Protein 4GMQ (pdb70)

Structure (mmCIF, N/CA/C/O backbone):
data_4GMQ
#
_entry.id   4GMQ
#
_cell.length_a   29.880
_cell.length_b   44.060
_cell.length_c   66.620
_cell.angle_alpha   90.00
_cell.angle_beta   90.00
_cell.angle_gamma   90.00
#
_symmetry.space_group_name_H-M   'P 2 21 21'
#
loop_
_entity.id
_entity.type
_entity.pdbx_description
1 polymer 'Putative ribosome associated protein'
2 water water
#
loop_
_atom_site.group_PDB
_atom_site.id
_atom_site.type_symbol
_atom_site.label_atom_id
_atom_site.label_alt_id
_atom_site.label_comp_id
_atom_site.label_asym_id
_atom_site.label_entity_id
_atom_site.label_seq_id
_atom_site.pdbx_PDB_ins_code
_atom_site.Cartn_x
_atom_site.Cartn_y
_atom_site.Cartn_z
_atom_site.occupancy
_atom_site.B_iso_or_equiv
_atom_site.auth_seq_id
_atom_site.auth_comp_id
_atom_site.auth_asym_id
_atom_site.auth_atom_id
_atom_site.pdbx_PDB_model_num
ATOM 1 N N . ASN A 1 12 ? -4.379 -8.935 25.028 1.00 30.17 355 ASN A N 1
ATOM 2 C CA . ASN A 1 12 ? -4.438 -8.810 23.579 1.00 20.44 355 ASN A CA 1
ATOM 3 C C . ASN A 1 12 ? -3.425 -7.804 23.029 1.00 12.99 355 ASN A C 1
ATOM 4 O O . ASN A 1 12 ? -2.528 -7.345 23.751 1.00 11.30 355 ASN A O 1
ATOM 9 N N . ALA A 1 13 ? -3.556 -7.470 21.749 1.00 10.67 356 ALA A N 1
ATOM 10 C CA . ALA A 1 13 ? -2.596 -6.569 21.115 1.00 9.98 356 ALA A CA 1
ATOM 11 C C . ALA A 1 13 ? -2.553 -5.201 21.791 1.00 8.67 356 ALA A C 1
ATOM 12 O O . ALA A 1 13 ? -1.481 -4.671 22.059 1.00 9.04 356 ALA A O 1
ATOM 14 N N . VAL A 1 14 ? -3.711 -4.619 22.078 1.00 8.34 357 VAL A N 1
ATOM 15 C CA . VAL A 1 14 ? -3.695 -3.280 22.659 1.00 9.08 357 VAL A CA 1
ATOM 16 C C . VAL A 1 14 ? -3.103 -3.290 24.075 1.00 8.01 357 VAL A C 1
ATOM 17 O O . VAL A 1 14 ? -2.420 -2.348 24.479 1.00 8.23 357 VAL A O 1
ATOM 21 N N . LYS A 1 15 ? -3.321 -4.377 24.810 1.00 8.64 358 LYS A N 1
ATOM 22 C CA . LYS A 1 15 ? -2.699 -4.547 26.122 1.00 9.58 358 LYS A CA 1
ATOM 23 C C . LYS A 1 15 ? -1.182 -4.567 25.990 1.00 8.61 358 LYS A C 1
ATOM 24 O O . LYS A 1 15 ? -0.466 -3.874 26.722 1.00 8.88 358 LYS A O 1
ATOM 30 N N . LYS A 1 16 ? -0.686 -5.362 25.048 1.00 8.24 359 LYS A N 1
ATOM 31 C CA . LYS A 1 16 ? 0.755 -5.440 24.827 1.00 7.86 359 LYS A CA 1
ATOM 32 C C . LYS A 1 16 ? 1.312 -4.101 24.346 1.00 7.81 359 LYS A C 1
ATOM 33 O O . LYS A 1 16 ? 2.407 -3.683 24.734 1.00 8.21 359 LYS A O 1
ATOM 39 N N . ASN A 1 17 ? 0.564 -3.424 23.485 1.00 6.68 360 ASN A N 1
ATOM 40 C CA . ASN A 1 17 ? 1.054 -2.183 22.914 1.00 8.01 360 ASN A CA 1
ATOM 41 C C . ASN A 1 17 ? 1.083 -1.054 23.936 1.00 7.11 360 ASN A C 1
ATOM 42 O O . ASN A 1 17 ? 2.018 -0.241 23.946 1.00 7.74 360 ASN A O 1
ATOM 47 N N . LYS A 1 18 ? 0.085 -1.012 24.818 1.00 6.36 361 LYS A N 1
ATOM 48 C CA . LYS A 1 18 ? 0.118 -0.043 25.912 1.00 7.37 361 LYS A CA 1
ATOM 49 C C . LYS A 1 18 ? 1.311 -0.279 26.841 1.00 7.23 361 LYS A C 1
ATOM 50 O O . LYS A 1 18 ? 1.898 0.667 27.353 1.00 8.45 361 LYS A O 1
ATOM 56 N N . ARG A 1 19 ? 1.683 -1.540 27.044 1.00 7.78 362 ARG A N 1
ATOM 57 C CA . ARG A 1 19 ? 2.869 -1.843 27.833 1.00 8.18 362 ARG A CA 1
ATOM 58 C C . ARG A 1 19 ? 4.120 -1.266 27.177 1.00 7.74 362 ARG A C 1
ATOM 59 O O . ARG A 1 19 ? 5.005 -0.756 27.863 1.00 9.32 362 ARG A O 1
ATOM 67 N N . VAL A 1 20 ? 4.197 -1.350 25.851 1.00 7.45 363 VAL A N 1
ATOM 68 C CA . VAL A 1 20 ? 5.317 -0.752 25.124 1.00 8.90 363 VAL A CA 1
ATOM 69 C C . VAL A 1 20 ? 5.363 0.762 25.370 1.00 7.45 363 VAL A C 1
ATOM 70 O O . VAL A 1 20 ? 6.421 1.327 25.656 1.00 8.67 363 VAL A O 1
ATOM 74 N N . LEU A 1 21 ? 4.212 1.420 25.274 1.00 7.31 364 LEU A N 1
ATOM 75 C CA . LEU A 1 21 ? 4.150 2.861 25.511 1.00 8.14 364 LEU A CA 1
ATOM 76 C C . LEU A 1 21 ? 4.631 3.225 26.909 1.00 7.18 364 LEU A C 1
ATOM 77 O O . LEU A 1 21 ? 5.500 4.082 27.078 1.00 8.40 364 LEU A O 1
ATOM 82 N N . ARG A 1 22 ? 4.064 2.576 27.917 1.00 7.97 365 ARG A N 1
ATOM 83 C CA . ARG A 1 22 ? 4.405 2.913 29.289 1.00 9.05 365 ARG A CA 1
ATOM 84 C C . ARG A 1 22 ? 5.850 2.533 29.613 1.00 10.03 365 ARG A C 1
ATOM 85 O O . ARG A 1 22 ? 6.555 3.262 30.318 1.00 11.61 365 ARG A O 1
ATOM 93 N N . GLY A 1 23 ? 6.299 1.402 29.081 1.00 9.53 366 GLY A N 1
ATOM 94 C CA . GLY A 1 23 ? 7.665 0.958 29.292 1.00 11.48 366 GLY A CA 1
ATOM 95 C C . GLY A 1 23 ? 8.701 1.889 28.680 1.00 8.65 366 GLY A C 1
ATOM 96 O O . GLY A 1 23 ? 9.818 1.999 29.191 1.00 11.19 366 GLY A O 1
ATOM 97 N N . SER A 1 24 ? 8.347 2.568 27.590 1.00 8.67 367 SER A N 1
ATOM 98 C CA . SER A 1 24 ? 9.324 3.394 26.879 1.00 8.34 367 SER A CA 1
ATOM 99 C C . SER A 1 24 ? 9.854 4.524 27.753 1.00 8.64 367 SER A C 1
ATOM 100 O O . SER A 1 24 ? 11.027 4.873 27.682 1.00 9.54 367 SER A O 1
ATOM 103 N N . VAL A 1 25 ? 8.996 5.104 28.583 1.00 9.08 368 VAL A N 1
ATOM 104 C CA . VAL A 1 25 ? 9.445 6.230 29.391 1.00 9.77 368 VAL A CA 1
ATOM 105 C C . VAL A 1 25 ? 10.305 5.767 30.562 1.00 10.24 368 VAL A C 1
ATOM 106 O O . VAL A 1 25 ? 11.194 6.489 31.004 1.00 10.80 368 VAL A O 1
ATOM 110 N N . LYS A 1 26 ? 10.077 4.546 31.037 1.00 11.04 369 LYS A N 1
ATOM 111 C CA . LYS A 1 26 ? 10.981 3.978 32.034 1.00 12.97 369 LYS A CA 1
ATOM 112 C C . LYS A 1 26 ? 12.339 3.644 31.417 1.00 12.20 369 LYS A C 1
ATOM 113 O O . LYS A 1 26 ? 13.374 3.863 32.036 1.00 12.75 369 LYS A O 1
ATOM 119 N N . GLU A 1 27 ? 12.333 3.126 30.192 1.00 11.94 370 GLU A N 1
ATOM 120 C CA . GLU A 1 27 ? 13.567 2.900 29.447 1.00 11.91 370 GLU A CA 1
ATOM 121 C C . GLU A 1 27 ? 14.364 4.201 29.310 1.00 11.63 370 GLU A C 1
ATOM 122 O O . GLU A 1 27 ? 15.595 4.200 29.401 1.00 15.07 370 GLU A O 1
ATOM 128 N N . ALA A 1 28 ? 13.649 5.306 29.112 1.00 10.03 371 ALA A N 1
ATOM 129 C CA . ALA A 1 28 ? 14.252 6.630 28.983 1.00 10.53 371 ALA A CA 1
ATOM 130 C C . ALA A 1 28 ? 14.609 7.269 30.329 1.00 10.11 371 ALA A C 1
ATOM 131 O O . ALA A 1 28 ? 14.985 8.435 30.385 1.00 11.52 371 ALA A O 1
ATOM 133 N N . ASN A 1 29 ? 14.473 6.514 31.412 1.00 11.66 372 ASN A N 1
ATOM 134 C CA . ASN A 1 29 ? 14.679 7.056 32.755 1.00 12.03 372 ASN A CA 1
ATOM 135 C C . ASN A 1 29 ? 13.863 8.323 33.017 1.00 11.41 372 ASN A C 1
ATOM 136 O O . ASN A 1 29 ? 14.326 9.239 33.697 1.00 12.68 372 ASN A O 1
ATOM 141 N N . TYR A 1 30 ? 12.649 8.363 32.473 1.00 10.24 373 TYR A N 1
ATOM 142 C CA . TYR A 1 30 ? 11.726 9.476 32.683 1.00 10.26 373 TYR A CA 1
ATOM 143 C C . TYR A 1 30 ? 12.320 10.811 32.241 1.00 10.51 373 TYR A C 1
ATOM 144 O O . TYR A 1 30 ? 11.905 11.872 32.712 1.00 11.33 373 TYR A O 1
ATOM 153 N N . PHE A 1 31 ? 13.285 10.735 31.326 1.00 9.88 374 PHE A N 1
ATOM 154 C CA . PHE A 1 31 ? 13.881 11.900 30.662 1.00 10.54 374 PHE A CA 1
ATOM 155 C C . PHE A 1 31 ? 14.697 12.802 31.583 1.00 11.68 374 PHE A C 1
ATOM 156 O O . PHE A 1 31 ? 14.907 13.976 31.288 1.00 14.05 374 PHE A O 1
ATOM 164 N N . VAL A 1 32 ? 15.177 12.235 32.686 1.00 12.05 375 VAL A N 1
ATOM 165 C CA . VAL A 1 32 ? 16.054 12.962 33.599 1.00 13.72 375 VAL A CA 1
ATOM 166 C C . VAL A 1 32 ? 17.354 12.200 33.813 1.00 18.87 375 VAL A C 1
ATOM 167 O O . VAL A 1 32 ? 17.475 11.039 33.412 1.00 16.52 375 VAL A O 1
ATOM 171 N N . GLU A 1 33 ? 18.324 12.868 34.433 1.00 18.37 376 GLU A N 1
ATOM 172 C CA . GLU A 1 33 ? 19.584 12.244 34.822 1.00 20.82 376 GLU A CA 1
ATOM 173 C C . GLU A 1 33 ? 19.463 11.694 36.238 1.00 24.14 376 GLU A C 1
ATOM 174 O O . GLU A 1 33 ? 18.704 12.222 37.053 1.00 31.13 376 GLU A O 1
ATOM 180 N N . GLY A 1 34 ? 20.211 10.637 36.531 1.00 25.89 377 GLY A N 1
ATOM 181 C CA . GLY A 1 34 ? 20.223 10.067 37.865 1.00 26.98 377 GLY A CA 1
ATOM 182 C C . GLY A 1 34 ? 18.896 9.460 38.277 1.00 23.86 377 GLY A C 1
ATOM 183 O O . GLY A 1 34 ? 18.115 9.023 37.437 1.00 30.47 377 GLY A O 1
ATOM 184 N N . GLU A 1 35 ? 18.637 9.439 39.580 1.00 27.61 378 GLU A N 1
ATOM 185 C CA . GLU A 1 35 ? 17.427 8.819 40.113 1.00 23.91 378 GLU A CA 1
ATOM 186 C C . GLU A 1 35 ? 16.200 9.711 39.953 1.00 23.36 378 GLU A C 1
ATOM 187 O O . GLU A 1 35 ? 16.132 10.802 40.518 1.00 27.84 378 GLU A O 1
ATOM 193 N N . ALA A 1 36 ? 15.225 9.238 39.185 1.00 22.12 379 ALA A N 1
ATOM 194 C CA . ALA A 1 36 ? 13.995 9.991 38.986 1.00 19.10 379 ALA A CA 1
ATOM 195 C C . ALA A 1 36 ? 13.173 10.053 40.271 1.00 22.94 379 ALA A C 1
ATOM 196 O O . ALA A 1 36 ? 12.948 9.036 40.929 1.00 27.52 379 ALA A O 1
ATOM 198 N N . SER A 1 37 ? 12.722 11.253 40.620 1.00 20.11 380 SER A N 1
ATOM 199 C CA . SER A 1 37 ? 11.889 11.452 41.801 1.00 21.99 380 SER A CA 1
ATOM 200 C C . SER A 1 37 ? 10.465 10.963 41.570 1.00 15.59 380 SER A C 1
ATOM 201 O O . SER A 1 37 ? 10.036 10.780 40.429 1.00 15.91 380 SER A O 1
ATOM 204 N N . ALA A 1 38 ? 9.729 10.769 42.659 1.00 19.31 381 ALA A N 1
ATOM 205 C CA . ALA A 1 38 ? 8.320 10.402 42.578 1.00 18.22 381 ALA A CA 1
ATOM 206 C C .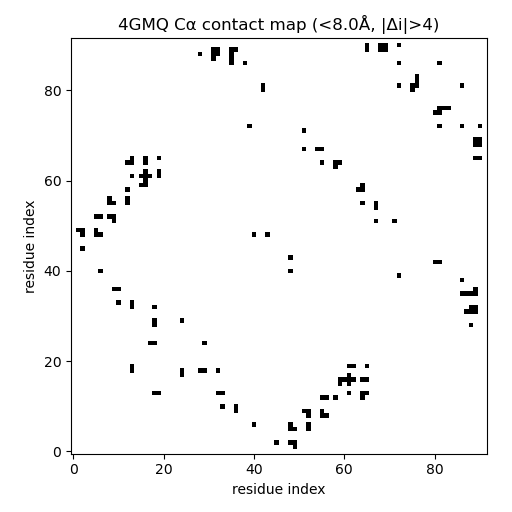 ALA A 1 38 ? 7.542 11.427 41.759 1.00 14.80 381 ALA A C 1
ATOM 207 O O . ALA A 1 38 ? 6.670 11.074 40.964 1.00 14.34 381 ALA A O 1
ATOM 209 N N . ALA A 1 39 ? 7.859 12.703 41.953 1.00 16.39 382 ALA A N 1
ATOM 210 C CA . ALA A 1 39 ? 7.177 13.771 41.229 1.00 15.62 382 ALA A CA 1
ATOM 211 C C 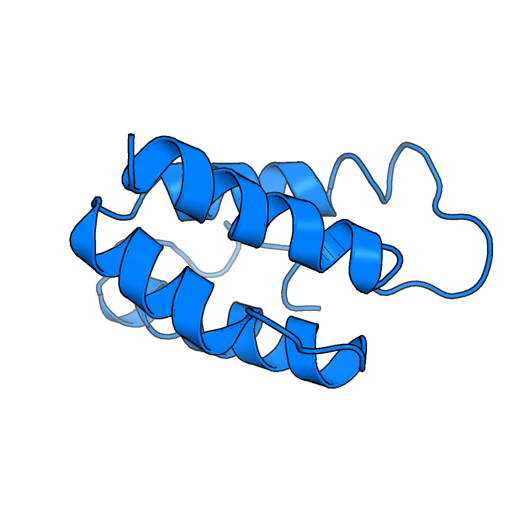. ALA A 1 39 ? 7.441 13.674 39.730 1.00 14.33 382 ALA A C 1
ATOM 212 O O . ALA A 1 39 ? 6.536 13.855 38.922 1.00 13.85 382 ALA A O 1
ATOM 214 N N . THR A 1 40 ? 8.685 13.389 39.362 1.00 14.29 383 THR A N 1
ATOM 215 C CA . THR A 1 40 ? 9.040 13.247 37.953 1.00 13.18 383 THR A CA 1
ATOM 216 C C . THR A 1 40 ? 8.320 12.059 37.328 1.00 12.30 383 THR A C 1
ATOM 217 O O . THR A 1 40 ? 7.762 12.159 36.236 1.00 11.66 383 THR A O 1
ATOM 221 N N . ILE A 1 41 ? 8.358 10.925 38.017 1.00 12.02 384 ILE A N 1
ATOM 222 C CA . ILE A 1 41 ? 7.681 9.731 37.537 1.00 12.28 384 ILE A CA 1
ATOM 223 C C . ILE A 1 41 ? 6.189 9.992 37.343 1.00 10.90 384 ILE A C 1
ATOM 224 O O . ILE A 1 41 ? 5.618 9.648 36.300 1.00 12.45 384 ILE A O 1
ATOM 229 N N . ASP A 1 42 ? 5.559 10.604 38.343 1.00 12.74 385 ASP A N 1
ATOM 230 C CA A ASP A 1 42 ? 4.132 10.905 38.280 0.50 11.66 385 ASP A CA 1
ATOM 231 C CA B ASP A 1 42 ? 4.130 10.901 38.280 0.50 14.06 385 ASP A CA 1
ATOM 232 C C . ASP A 1 42 ? 3.817 11.788 37.079 1.00 11.40 385 ASP A C 1
ATOM 233 O O . ASP A 1 42 ? 2.882 11.520 36.325 1.00 11.51 385 ASP A O 1
ATOM 242 N N . ALA A 1 43 ? 4.603 12.847 36.907 1.00 11.50 386 ALA A N 1
ATOM 243 C CA . ALA A 1 43 ? 4.366 13.798 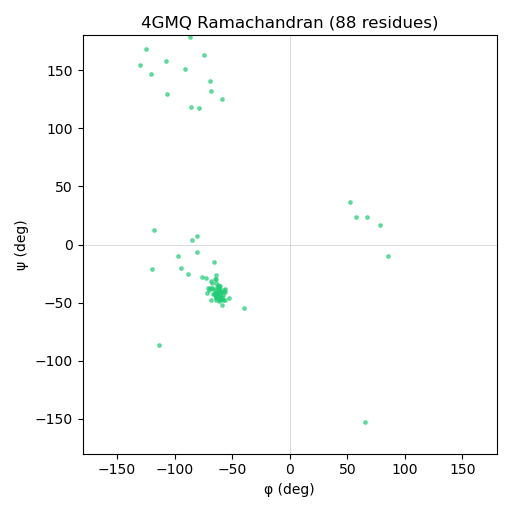35.828 1.00 11.80 386 ALA A CA 1
ATOM 244 C C . ALA A 1 43 ? 4.459 13.139 34.456 1.00 11.23 386 ALA A C 1
ATOM 245 O O . ALA A 1 43 ? 3.597 13.331 33.598 1.00 12.50 386 ALA A O 1
ATOM 247 N N . VAL A 1 44 ? 5.513 12.362 34.247 1.00 9.88 387 VAL A N 1
ATOM 248 C CA . VAL A 1 44 ? 5.728 11.735 32.953 1.00 9.71 387 VAL A CA 1
ATOM 249 C C . VAL A 1 44 ? 4.669 10.667 32.672 1.00 9.01 387 VAL A C 1
ATOM 250 O O . VAL A 1 44 ? 4.083 10.647 31.594 1.00 9.64 387 VAL A O 1
ATOM 254 N N . LEU A 1 45 ? 4.414 9.789 33.641 1.00 9.10 388 LEU A N 1
ATOM 255 C CA . LEU A 1 45 ? 3.416 8.744 33.439 1.00 8.84 388 LEU A CA 1
ATOM 256 C C . LEU A 1 45 ? 1.985 9.294 33.357 1.00 9.65 388 LEU A C 1
ATOM 257 O O . LEU A 1 45 ? 1.155 8.743 32.646 1.00 8.63 388 LEU A O 1
ATOM 262 N N . ASN A 1 46 ? 1.692 10.386 34.062 1.00 8.77 389 ASN A N 1
ATOM 263 C CA . ASN A 1 46 ? 0.383 11.026 33.897 1.00 9.15 389 ASN A CA 1
ATOM 264 C C . ASN A 1 46 ? 0.200 11.506 32.462 1.00 9.56 389 ASN A C 1
ATOM 265 O O . ASN A 1 46 ? -0.882 11.380 31.891 1.00 9.86 389 ASN A O 1
ATOM 270 N N . ASP A 1 47 ? 1.259 12.070 31.882 1.00 9.02 390 ASP A N 1
ATOM 271 C CA . ASP A 1 47 ? 1.222 12.530 30.496 1.00 10.32 390 ASP A CA 1
ATOM 272 C C . ASP A 1 47 ? 1.019 11.354 29.544 1.00 8.73 390 ASP A C 1
ATOM 273 O O . ASP A 1 47 ? 0.204 11.420 28.624 1.00 9.40 390 ASP A O 1
ATOM 278 N N . VAL A 1 48 ? 1.758 10.273 29.768 1.00 9.15 391 VAL A N 1
ATOM 279 C CA . VAL A 1 48 ? 1.602 9.076 28.948 1.00 8.70 391 VAL A CA 1
ATOM 280 C C . VAL A 1 48 ? 0.174 8.537 29.026 1.00 8.49 391 VAL A C 1
ATOM 281 O O . VAL A 1 48 ? -0.433 8.228 28.002 1.00 8.64 391 VAL A O 1
ATOM 285 N N . ASP A 1 49 ? -0.356 8.431 30.240 1.00 8.25 392 ASP A N 1
ATOM 286 C CA . ASP A 1 49 ? -1.724 7.967 30.444 1.00 8.35 392 ASP A CA 1
ATOM 287 C C . ASP A 1 49 ? -2.725 8.859 29.708 1.00 8.86 392 ASP A C 1
ATOM 288 O O . ASP A 1 49 ? -3.668 8.373 29.085 1.00 8.25 392 ASP A O 1
ATOM 293 N N . LEU A 1 50 ? -2.526 10.168 29.784 1.00 8.10 393 LEU A N 1
ATOM 294 C CA . LEU A 1 50 ? -3.452 11.088 29.141 1.00 7.88 393 LEU A CA 1
ATOM 295 C C . LEU A 1 50 ? -3.428 10.896 27.622 1.00 7.93 393 LEU A C 1
ATOM 296 O O . LEU A 1 50 ? -4.475 10.818 26.977 1.00 8.96 393 LEU A O 1
ATOM 301 N N . VAL A 1 51 ? -2.234 10.801 27.047 1.00 7.66 394 VAL A N 1
ATOM 302 C CA . VAL A 1 51 ? -2.139 10.546 25.614 1.00 7.76 394 VAL A CA 1
ATOM 303 C C . VAL A 1 51 ? -2.900 9.265 25.260 1.00 7.85 394 VAL A C 1
ATOM 304 O O . VAL A 1 51 ? -3.698 9.235 24.319 1.00 8.44 394 VAL A O 1
ATOM 308 N N . ILE A 1 52 ? -2.666 8.209 26.029 1.00 7.21 395 ILE A N 1
ATOM 309 C CA . ILE A 1 52 ? -3.316 6.929 25.767 1.00 7.72 395 ILE A CA 1
ATOM 310 C C . ILE A 1 52 ? -4.843 7.047 25.759 1.00 8.00 395 ILE A C 1
ATOM 311 O O . ILE A 1 52 ? -5.507 6.434 24.928 1.00 8.99 395 ILE A O 1
ATOM 316 N N . THR A 1 53 ? -5.406 7.853 26.656 1.00 8.45 396 THR A N 1
ATOM 317 C CA . THR A 1 53 ? -6.864 8.025 26.679 1.00 8.60 396 THR A CA 1
ATOM 318 C C . THR A 1 53 ? -7.411 8.706 25.428 1.00 8.42 396 THR A C 1
ATOM 319 O O . THR A 1 53 ? -8.614 8.663 25.184 1.00 9.22 396 THR A O 1
ATOM 323 N N . LYS A 1 54 ? -6.540 9.329 24.637 1.00 7.98 397 LYS A N 1
ATOM 324 C CA . LYS A 1 54 ? -6.989 10.074 23.460 1.00 8.05 397 LYS A CA 1
ATOM 325 C C . LYS A 1 54 ? -6.900 9.271 22.169 1.00 8.36 397 LYS A C 1
ATOM 326 O O . LYS A 1 54 ? -7.383 9.718 21.127 1.00 11.06 397 LYS A O 1
ATOM 332 N N . ILE A 1 55 ? -6.256 8.106 22.223 1.00 7.97 398 ILE A N 1
ATOM 333 C CA . ILE A 1 55 ? -5.961 7.365 21.002 1.00 7.65 398 ILE A CA 1
ATOM 334 C C . ILE A 1 55 ? -6.574 5.968 20.979 1.00 7.71 398 ILE A C 1
ATOM 335 O O . ILE A 1 55 ? -6.694 5.321 22.021 1.00 8.28 398 ILE A O 1
ATOM 340 N N . ASP A 1 56 ? -6.966 5.518 19.788 1.00 8.31 399 ASP A N 1
ATOM 341 C CA . ASP A 1 56 ? -7.611 4.213 19.630 1.00 9.94 399 ASP A CA 1
ATOM 342 C C . ASP A 1 56 ? -6.572 3.100 19.463 1.00 7.64 399 ASP A C 1
ATOM 343 O O . ASP A 1 56 ? -5.369 3.360 19.441 1.00 7.86 399 ASP A O 1
ATOM 348 N N . ALA A 1 57 ? -7.035 1.862 19.340 1.00 7.97 400 ALA A N 1
ATOM 349 C CA . ALA A 1 57 ? -6.121 0.729 19.299 1.00 8.39 400 ALA A CA 1
ATOM 350 C C . ALA A 1 57 ? -5.150 0.802 18.116 1.00 8.06 400 ALA A C 1
ATOM 351 O O . ALA A 1 57 ? -3.982 0.437 18.249 1.00 7.49 400 ALA A O 1
ATOM 353 N N . ASP A 1 58 ? -5.624 1.268 16.961 1.00 8.47 401 ASP A N 1
ATOM 354 C CA . ASP A 1 58 ? -4.760 1.405 15.784 1.00 10.40 401 ASP A CA 1
ATOM 355 C C . ASP A 1 58 ? -3.664 2.437 16.032 1.00 8.56 401 ASP A C 1
ATOM 356 O O . ASP A 1 58 ? -2.492 2.229 15.692 1.00 8.96 401 ASP A O 1
ATOM 361 N N . GLU A 1 59 ? -4.048 3.560 16.624 1.00 8.41 402 GLU A N 1
ATOM 362 C CA . GLU A 1 59 ? -3.095 4.618 16.920 1.00 7.95 402 GLU A CA 1
ATOM 363 C C . GLU A 1 59 ? -2.086 4.164 17.978 1.00 6.72 402 GLU A C 1
ATOM 364 O O . GLU A 1 59 ? -0.897 4.496 17.904 1.00 7.78 402 GLU A O 1
ATOM 370 N N . ILE A 1 60 ? -2.561 3.413 18.967 1.00 6.93 403 ILE A N 1
ATOM 371 C CA . ILE A 1 60 ? -1.688 2.851 19.997 1.00 6.53 403 ILE A CA 1
ATOM 372 C C . ILE A 1 60 ? -0.664 1.899 19.369 1.00 6.48 403 ILE A C 1
ATOM 373 O O . ILE A 1 60 ? 0.518 1.960 19.696 1.00 6.76 403 ILE A O 1
ATOM 378 N N . ALA A 1 61 ? -1.112 1.050 18.446 1.00 6.70 404 ALA A N 1
ATOM 379 C CA . ALA A 1 61 ? -0.209 0.119 17.767 1.00 6.44 404 ALA A CA 1
ATOM 380 C C . ALA A 1 61 ? 0.872 0.870 16.986 1.00 7.17 404 ALA A C 1
ATOM 381 O O . ALA A 1 61 ? 2.052 0.527 17.049 1.00 7.47 404 ALA A O 1
ATOM 383 N N . ALA A 1 62 ? 0.461 1.889 16.238 1.00 7.25 405 ALA A N 1
ATOM 384 C CA . ALA A 1 62 ? 1.389 2.656 15.416 1.00 7.82 405 ALA A CA 1
ATOM 385 C C . ALA A 1 62 ? 2.461 3.308 16.288 1.00 7.55 405 ALA A C 1
ATOM 386 O O . ALA A 1 62 ? 3.654 3.274 15.972 1.00 8.30 405 ALA A O 1
ATOM 388 N N . LEU A 1 63 ? 2.029 3.906 17.391 1.00 6.87 406 LEU A N 1
ATOM 389 C CA . LEU A 1 63 ? 2.957 4.575 18.294 1.00 6.68 406 LEU A CA 1
ATOM 390 C C . LEU A 1 63 ? 3.893 3.562 18.956 1.00 7.09 406 LEU A C 1
ATOM 391 O O . LEU A 1 63 ? 5.100 3.785 19.060 1.00 7.34 406 LEU A O 1
ATOM 396 N N . ALA A 1 64 ? 3.343 2.433 19.388 1.00 6.51 407 ALA A N 1
ATOM 397 C CA . ALA A 1 64 ? 4.174 1.387 19.968 1.00 7.03 407 ALA A CA 1
ATOM 398 C C . ALA A 1 64 ? 5.258 0.930 18.983 1.00 6.70 407 ALA A C 1
ATOM 399 O O . ALA A 1 64 ? 6.406 0.718 19.370 1.00 7.96 407 ALA A O 1
ATOM 401 N N . GLY A 1 65 ? 4.900 0.799 17.705 1.00 7.91 408 GLY A N 1
ATOM 402 C CA . GLY A 1 65 ? 5.853 0.371 16.692 1.00 8.28 408 GLY A CA 1
ATOM 403 C C . GLY A 1 65 ? 7.012 1.342 16.547 1.00 8.55 408 GLY A C 1
ATOM 404 O O . GLY A 1 65 ? 8.146 0.936 16.284 1.00 11.25 408 GLY A O 1
ATOM 405 N N . LYS A 1 66 ? 6.729 2.630 16.704 1.00 8.20 409 LYS A N 1
ATOM 406 C CA . LYS A 1 66 ? 7.766 3.656 16.623 1.00 8.79 409 LYS A CA 1
ATOM 407 C C . LYS A 1 66 ? 8.683 3.663 17.848 1.00 9.13 409 LYS A C 1
ATOM 408 O O . LYS A 1 66 ? 9.855 4.029 17.752 1.00 11.64 409 LYS A O 1
ATOM 414 N N . LEU A 1 67 ? 8.152 3.253 18.998 1.00 8.98 410 LEU A N 1
ATOM 415 C CA . LEU A 1 67 ? 8.911 3.244 20.247 1.00 9.38 410 LEU A CA 1
ATOM 416 C C . LEU A 1 67 ? 9.670 1.941 20.460 1.00 10.25 410 LEU A C 1
ATOM 417 O O . LEU A 1 67 ? 10.677 1.901 21.170 1.00 12.23 410 LEU A O 1
ATOM 422 N N . ASN A 1 68 ? 9.177 0.869 19.854 1.00 12.13 411 ASN A N 1
ATOM 423 C CA . ASN A 1 68 ? 9.707 -0.456 20.128 1.00 16.81 411 ASN A CA 1
ATOM 424 C C . ASN A 1 68 ? 11.198 -0.551 19.805 1.00 16.62 411 ASN A C 1
ATOM 425 O O . ASN A 1 68 ? 11.627 -0.229 18.699 1.00 17.16 411 ASN A O 1
ATOM 430 N N . GLY A 1 69 ? 11.985 -0.975 20.786 1.00 16.86 412 GLY A N 1
ATOM 431 C CA . GLY A 1 69 ? 13.410 -1.166 20.581 1.00 19.93 412 GLY A CA 1
ATOM 432 C C . GLY A 1 69 ? 14.301 0.057 20.759 1.00 17.14 412 GLY A C 1
ATOM 433 O O . GLY A 1 69 ? 15.528 -0.067 20.767 1.00 19.85 412 GLY A O 1
ATOM 434 N N . LEU A 1 70 ? 13.710 1.240 20.889 1.00 13.76 413 LEU A N 1
ATOM 435 C CA . LEU A 1 70 ? 14.505 2.450 21.079 1.00 11.41 413 LEU A CA 1
ATOM 436 C C . LEU A 1 70 ? 15.156 2.424 22.450 1.00 11.76 413 LEU A C 1
ATOM 437 O O . LEU A 1 70 ? 14.545 1.997 23.431 1.00 15.31 413 LEU A O 1
ATOM 442 N N . THR A 1 71 ? 16.404 2.878 22.506 1.00 12.17 414 THR A N 1
ATOM 443 C CA . THR A 1 71 ? 17.177 2.875 23.743 1.00 14.66 414 THR A CA 1
ATOM 444 C C . THR A 1 71 ? 17.605 4.276 24.160 1.00 13.15 414 THR A C 1
ATOM 445 O O . THR A 1 71 ? 17.910 4.513 25.326 1.00 21.07 414 THR A O 1
ATOM 449 N N . VAL A 1 72 ? 17.628 5.197 23.204 1.00 10.19 415 VAL A N 1
ATOM 450 C CA . VAL A 1 72 ? 18.119 6.548 23.453 1.00 10.81 415 VAL A CA 1
ATOM 451 C C . VAL A 1 72 ? 16.997 7.425 24.005 1.00 8.40 415 VAL A C 1
ATOM 452 O O . VAL A 1 72 ? 15.972 7.625 23.354 1.00 9.37 415 VAL A O 1
ATOM 456 N N . ALA A 1 73 ? 17.186 7.925 25.221 1.00 8.14 416 ALA A N 1
ATOM 457 C CA . ALA A 1 73 ? 16.147 8.696 25.893 1.00 8.59 416 ALA A CA 1
ATOM 458 C C . ALA A 1 73 ? 15.624 9.856 25.048 1.00 8.29 416 ALA A C 1
ATOM 459 O O . ALA A 1 73 ? 14.412 10.047 24.940 1.00 8.47 416 ALA A O 1
ATOM 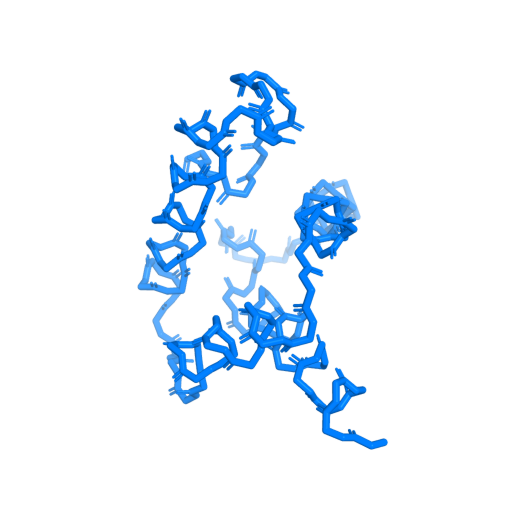461 N N . ASP A 1 74 ? 16.525 10.618 24.433 1.00 8.80 417 ASP A N 1
ATOM 462 C CA . ASP A 1 74 ? 16.105 11.759 23.625 1.00 8.95 417 ASP A CA 1
ATOM 463 C C . ASP A 1 74 ? 15.292 11.318 22.410 1.00 8.93 417 ASP A C 1
ATOM 464 O O . ASP A 1 74 ? 14.392 12.031 21.967 1.00 10.69 417 ASP A O 1
ATOM 469 N N . GLU A 1 75 ? 15.612 10.148 21.863 1.00 9.21 418 GLU A N 1
ATOM 470 C CA . GLU A 1 75 ? 14.903 9.647 20.685 1.00 9.35 418 GLU A CA 1
ATOM 471 C C . GLU A 1 75 ? 13.493 9.210 21.072 1.00 8.24 418 GLU A C 1
ATOM 472 O O . GLU A 1 75 ? 12.523 9.469 20.358 1.00 9.21 418 GLU A O 1
ATOM 478 N N . ILE A 1 76 ? 13.388 8.543 22.215 1.00 8.04 419 ILE A N 1
ATOM 479 C CA . ILE A 1 76 ? 12.093 8.185 22.771 1.00 7.42 419 ILE A CA 1
ATOM 480 C C . ILE A 1 76 ? 11.271 9.447 23.005 1.00 7.57 419 ILE A C 1
ATOM 481 O O . ILE A 1 76 ? 10.094 9.510 22.637 1.00 7.66 419 ILE A O 1
ATOM 486 N N . LYS A 1 77 ? 11.894 10.469 23.586 1.00 8.15 420 LYS A N 1
ATOM 487 C CA . LYS A 1 77 ? 11.166 11.704 23.839 1.00 8.27 420 LYS A CA 1
ATOM 488 C C . LYS A 1 77 ? 10.683 12.329 22.531 1.00 7.83 420 LYS A C 1
ATOM 489 O O . LYS A 1 77 ? 9.557 12.840 22.454 1.00 8.38 420 LYS A O 1
ATOM 495 N N . ASN A 1 78 ? 11.512 12.272 21.491 1.00 8.49 421 ASN A N 1
ATOM 496 C CA . ASN A 1 78 ? 11.122 12.836 20.197 1.00 8.99 421 ASN A CA 1
ATOM 497 C C . ASN A 1 78 ? 9.912 12.138 19.581 1.00 8.04 421 ASN A C 1
ATOM 498 O O . ASN A 1 78 ? 9.071 12.779 18.961 1.00 8.57 421 ASN A O 1
ATOM 503 N N . VAL A 1 79 ? 9.820 10.825 19.759 1.00 7.24 422 VAL A N 1
ATOM 504 C CA . VAL A 1 79 ? 8.662 10.080 19.288 1.00 7.52 422 VAL A CA 1
ATOM 505 C C . VAL A 1 79 ? 7.408 10.553 20.029 1.00 7.73 422 VAL A C 1
ATOM 506 O O . VAL A 1 79 ? 6.361 10.784 19.423 1.00 7.44 422 VAL A O 1
ATOM 510 N N . TRP A 1 80 ? 7.512 10.730 21.342 1.00 7.36 423 TRP A N 1
ATOM 511 C CA . TRP A 1 80 ? 6.373 11.246 22.097 1.00 7.64 423 TRP A CA 1
ATOM 512 C C . TRP A 1 80 ? 5.991 12.673 21.688 1.00 7.15 423 TRP A C 1
ATOM 513 O O . TRP A 1 80 ? 4.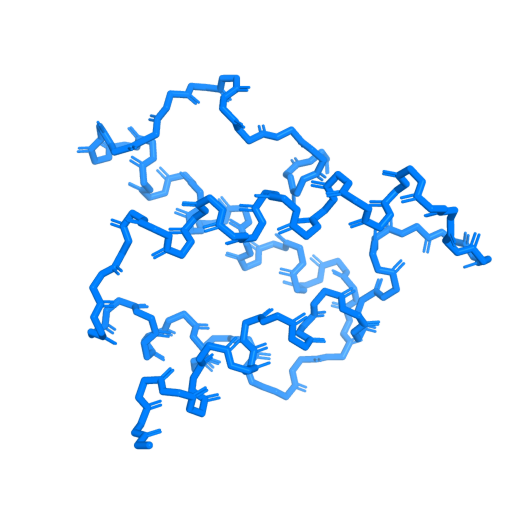809 12.990 21.555 1.00 8.22 423 TRP A O 1
ATOM 524 N N . LYS A 1 81 ? 6.985 13.534 21.483 1.00 7.37 424 LYS A N 1
ATOM 525 C CA . LYS A 1 81 ? 6.715 14.908 21.044 1.00 8.00 424 LYS A CA 1
ATOM 526 C C . LYS A 1 81 ? 5.977 14.927 19.711 1.00 7.41 424 LYS A C 1
ATOM 527 O O . LYS A 1 81 ? 5.063 15.719 19.514 1.00 7.91 424 LYS A O 1
ATOM 533 N N . GLU A 1 82 ? 6.382 14.050 18.800 1.00 7.66 425 GLU A N 1
ATOM 534 C CA . GLU A 1 82 ? 5.763 13.948 17.491 1.00 8.22 425 GLU A CA 1
ATOM 535 C C . GLU A 1 82 ? 4.291 13.552 17.636 1.00 8.12 425 GLU A C 1
ATOM 536 O O . GLU A 1 82 ? 3.407 14.160 17.017 1.00 8.74 425 GLU A O 1
ATOM 542 N N . GLU A 1 83 ? 4.021 12.565 18.484 1.00 7.13 426 GLU A N 1
ATOM 543 C CA . GLU A 1 83 ? 2.653 12.111 18.705 1.00 7.80 426 GLU A CA 1
ATOM 544 C C . GLU A 1 83 ? 1.813 13.200 19.359 1.00 7.66 426 GLU A C 1
ATOM 545 O O . GLU A 1 83 ? 0.666 13.419 18.979 1.00 8.45 426 GLU A O 1
ATOM 551 N N . VAL A 1 84 ? 2.379 13.896 20.341 1.00 6.63 427 VAL A N 1
ATOM 552 C CA . VAL A 1 84 ? 1.641 14.983 20.970 1.00 7.13 427 VAL A CA 1
ATOM 553 C C . VAL A 1 84 ? 1.289 16.073 19.944 1.00 6.62 427 VAL A C 1
ATOM 554 O O . VAL A 1 84 ? 0.166 16.589 19.935 1.00 7.34 427 VAL A O 1
ATOM 558 N N . SER A 1 85 ? 2.224 16.415 19.064 1.00 7.28 428 SER A N 1
ATOM 559 C CA A SER A 1 85 ? 1.964 17.421 18.039 0.50 6.90 428 SER A CA 1
ATOM 560 C CA B SER A 1 85 ? 1.946 17.435 18.058 0.50 9.35 428 SER A CA 1
ATOM 561 C C . SER A 1 85 ? 0.862 16.976 17.079 1.00 7.00 428 SER A C 1
ATOM 562 O O . SER A 1 85 ? 0.045 17.783 16.632 1.00 7.26 428 SER A O 1
ATOM 567 N N . ARG A 1 86 ? 0.845 15.684 16.753 1.00 7.03 429 ARG A N 1
ATOM 568 C CA . ARG A 1 86 ? -0.217 15.149 15.909 1.00 8.31 429 ARG A CA 1
ATOM 569 C C . ARG A 1 86 ? -1.563 15.325 16.607 1.00 8.12 429 ARG A C 1
ATOM 570 O O . ARG A 1 86 ? -2.543 15.758 15.997 1.00 8.28 429 ARG A O 1
ATOM 578 N N . LEU A 1 87 ? -1.607 15.008 17.900 1.00 6.86 430 LEU A N 1
ATOM 579 C CA . LEU A 1 87 ? -2.850 15.099 18.664 1.00 7.68 430 LEU A CA 1
ATOM 580 C C . LEU A 1 87 ? -3.322 16.539 18.889 1.00 6.64 430 LEU A C 1
ATOM 581 O O . LEU A 1 87 ? -4.522 16.818 18.861 1.00 9.13 430 LEU A O 1
ATOM 586 N N . VAL A 1 88 ? -2.385 17.453 19.118 1.00 6.40 431 VAL A N 1
ATOM 587 C CA . VAL A 1 88 ? -2.739 18.858 19.254 1.00 7.28 431 VAL A CA 1
ATOM 588 C C . VAL A 1 88 ? -3.331 19.368 17.935 1.00 7.44 431 VAL A C 1
ATOM 589 O O . VAL A 1 88 ? -4.370 20.033 17.919 1.00 8.79 431 VAL A O 1
ATOM 593 N N . GLY A 1 89 ? -2.691 19.026 16.823 1.00 6.69 432 GLY A N 1
ATOM 594 C CA . GLY A 1 89 ? -3.172 19.433 15.514 1.00 9.02 432 GLY A CA 1
ATOM 595 C C . GLY A 1 89 ? -4.531 18.847 15.168 1.00 8.85 432 GLY A C 1
ATOM 596 O O . GLY A 1 89 ? -5.305 19.453 14.419 1.00 10.44 432 GLY A O 1
ATOM 597 N N . ALA A 1 90 ? -4.815 17.660 15.703 1.00 9.40 433 ALA A N 1
ATOM 598 C CA . ALA A 1 90 ? -6.089 16.974 15.487 1.00 11.63 433 ALA A CA 1
ATOM 599 C C . ALA A 1 90 ? -7.187 17.532 16.394 1.00 14.12 433 ALA A C 1
ATOM 600 O O . ALA A 1 90 ? -8.360 17.147 16.287 1.00 17.43 433 ALA A O 1
ATOM 602 N N . GLY A 1 91 ? -6.797 18.431 17.294 1.00 11.42 434 GLY A N 1
ATOM 603 C CA . GLY A 1 91 ? -7.723 19.026 18.241 1.00 14.34 434 GLY A CA 1
ATOM 604 C C . GLY A 1 91 ? -8.049 18.109 19.406 1.00 14.65 434 GLY A C 1
ATOM 605 O O . GLY A 1 91 ? -9.025 18.337 20.124 1.00 21.93 434 GLY A O 1
ATOM 606 N N . LYS A 1 92 ? -7.230 17.085 19.611 1.00 12.79 435 LYS A N 1
ATOM 607 C CA . LYS A 1 92 ? -7.495 16.081 20.637 1.00 14.94 435 LYS A CA 1
ATOM 608 C C . LYS A 1 92 ? -6.796 16.380 21.964 1.00 15.30 435 LYS A C 1
ATOM 609 O O . LYS A 1 92 ? -7.184 15.851 23.009 1.00 19.02 435 LYS A O 1
ATOM 615 N N . LEU A 1 93 ? -5.758 17.213 21.908 1.00 14.04 436 LEU A N 1
ATOM 616 C CA . LEU A 1 93 ? -5.112 17.783 23.090 1.00 12.08 436 LEU A CA 1
ATOM 617 C C . LEU A 1 93 ? -4.983 19.289 22.898 1.00 17.20 436 LEU A C 1
ATOM 618 O O . LEU A 1 93 ? -4.932 19.761 21.769 1.00 14.12 436 LEU A O 1
ATOM 623 N N . LYS A 1 94 ? -4.920 20.034 24.000 1.00 25.63 437 LYS A N 1
ATOM 624 C CA . LYS A 1 94 ? -4.593 21.459 23.950 1.00 25.74 437 LYS A CA 1
ATOM 625 C C . LYS A 1 94 ? -3.182 21.697 24.482 1.00 29.14 437 LYS A C 1
ATOM 626 O O . LYS A 1 94 ? -2.658 20.892 25.244 1.00 30.91 437 LYS A O 1
ATOM 632 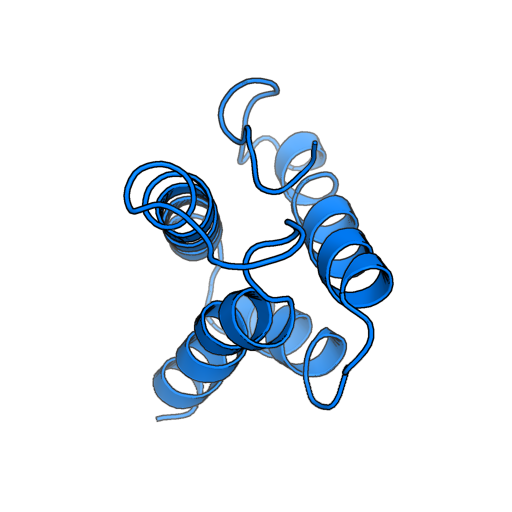N N . GLU A 1 95 ? -2.586 22.817 24.087 1.00 33.79 438 GLU A N 1
ATOM 633 C CA . GLU A 1 95 ? -1.180 23.112 24.352 1.00 42.51 438 GLU A CA 1
ATOM 634 C C . GLU A 1 95 ? -0.665 22.702 25.733 1.00 43.24 438 GLU A C 1
ATOM 635 O O . GLU A 1 95 ? 0.320 21.972 25.839 1.00 64.55 438 GLU A O 1
ATOM 641 N N . GLY A 1 96 ? -1.326 23.171 26.784 1.00 34.55 439 GLY A N 1
ATOM 642 C CA . GLY A 1 96 ? -0.856 22.931 28.138 1.00 35.32 439 GLY A CA 1
ATOM 643 C C . GLY A 1 96 ? -1.276 21.617 28.777 1.00 24.74 439 GLY A C 1
ATOM 644 O O . GLY A 1 96 ? -0.970 21.374 29.945 1.00 30.93 439 GLY A O 1
ATOM 645 N N . ASP A 1 97 ? -1.972 20.766 28.028 1.00 20.55 440 ASP A N 1
ATOM 646 C CA . ASP A 1 97 ? -2.426 19.490 28.577 1.00 16.08 440 ASP A CA 1
ATOM 647 C C . ASP A 1 97 ? -1.252 18.590 28.931 1.00 15.79 440 ASP A C 1
ATOM 648 O O . ASP A 1 97 ? -1.260 17.922 29.966 1.00 18.03 440 ASP A O 1
ATOM 653 N N . ILE A 1 98 ? -0.255 18.560 28.051 1.00 15.27 441 ILE A N 1
ATOM 654 C CA . ILE A 1 98 ? 0.920 17.724 28.244 1.00 14.53 441 ILE A CA 1
ATOM 655 C C . ILE A 1 98 ? 2.084 18.615 28.625 1.00 24.64 441 ILE A C 1
ATOM 656 O O . ILE A 1 98 ? 2.355 19.613 27.960 1.00 34.21 441 ILE A O 1
ATOM 661 N N . LYS A 1 99 ? 2.767 18.241 29.697 1.00 24.28 442 LYS A N 1
ATOM 662 C CA . LYS A 1 99 ? 3.799 19.071 30.290 1.00 33.80 442 LYS A CA 1
ATOM 663 C C . LYS A 1 99 ? 5.169 18.423 30.154 1.00 26.83 442 LYS A C 1
ATOM 664 O O . LYS A 1 99 ? 5.914 18.671 29.197 1.00 20.86 442 LYS A O 1
ATOM 670 N N . ALA A 1 100 ? 5.486 17.574 31.120 1.00 23.99 443 ALA A N 1
ATOM 671 C CA . ALA A 1 100 ? 6.809 16.989 31.254 1.00 19.30 443 ALA A CA 1
ATOM 672 C C . ALA A 1 100 ? 7.209 16.172 30.037 1.00 17.04 443 ALA A C 1
ATOM 673 O O . ALA A 1 100 ? 8.375 16.154 29.641 1.00 18.39 443 ALA A O 1
ATOM 675 N N . LEU A 1 101 ? 6.234 15.506 29.438 1.00 14.32 444 LEU A N 1
ATOM 676 C CA . LEU A 1 101 ? 6.522 14.549 28.389 1.00 15.68 444 LEU A CA 1
ATOM 677 C C . LEU A 1 101 ? 7.153 15.202 27.161 1.00 14.76 444 LEU A C 1
ATOM 678 O O . LEU A 1 101 ? 7.905 14.555 26.429 1.00 25.17 444 LEU A O 1
ATOM 683 N N . VAL A 1 102 ? 6.875 16.489 26.953 1.00 14.73 445 VAL A N 1
ATOM 684 C CA . VAL A 1 102 ? 7.371 17.182 25.769 1.00 17.27 445 VAL A CA 1
ATOM 685 C C . VAL A 1 102 ? 8.304 18.352 26.084 1.00 20.16 445 VAL A C 1
ATOM 686 O O . VAL A 1 102 ? 8.619 19.152 25.201 1.00 23.06 445 VAL A O 1
ATOM 690 N N . ALA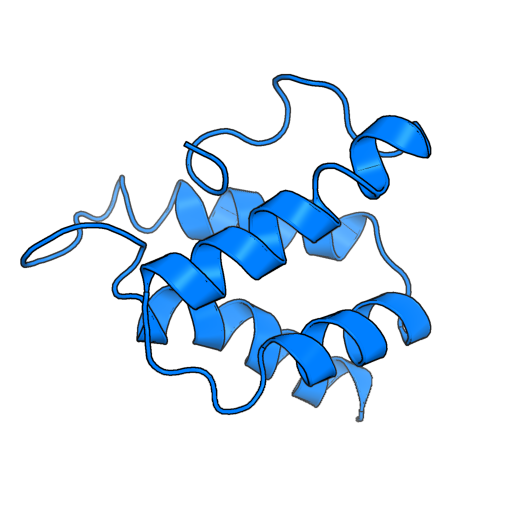 A 1 103 ? 8.748 18.445 27.334 1.00 14.28 446 ALA A N 1
ATOM 691 C CA . ALA A 1 103 ? 9.661 19.510 27.743 1.00 16.21 446 ALA A CA 1
ATOM 692 C C . ALA A 1 103 ? 10.991 19.442 26.991 1.00 31.06 446 ALA A C 1
ATOM 693 O O . ALA A 1 103 ? 11.479 18.356 26.657 1.00 18.52 446 ALA A O 1
#

Sequence (92 aa):
NAVKKNKRVLRGSVKEANYFVEGEASAATIDDAVLNDVDLVITKIDADEIAALAGKLNGLTVADEIKNVWKEEVSSRLVGAGKLKEGDIKALVA

Nearest PDB structures (foldseek):
  4gmq-assembly1_A  TM=1.011E+00  e=4.485E-13  Thermochaetoides thermophila DSM 1495
  7z3o-assembly1_C  TM=9.179E-01  e=6.922E-09  Thermochaetoides thermophila DSM 1495
  2lwx-assembly1_A  TM=8.350E-01  e=1.590E-02  Saccharomyces cerevisiae S288C
  6cgh-assembly1_A  TM=5.021E-01  e=1.149E+00  Homo sapiens

Solvent-accessible surface area: 5338 Å² total; per-residue (Å²): 120,71,40,99,130,32,61,148,40,0,94,36,8,0,143,106,3,57,24,36,58,168,58,176,16,59,85,76,35,57,81,19,3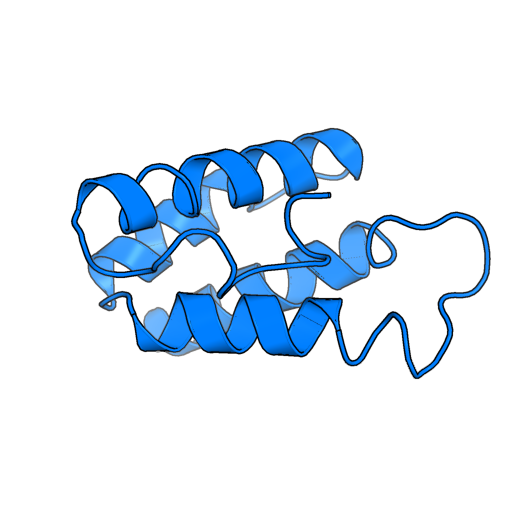,51,72,3,0,59,58,0,15,102,86,13,82,56,116,36,7,45,53,4,3,55,118,5,98,68,40,100,85,35,105,82,0,30,87,25,0,72,116,14,12,75,99,0,56,71,58,44,91,3,133,158,73,65,8,102,29,0,46,86

Radius of gyration: 12.3 Å; Cα contacts (8 Å, |Δi|>4): 88; chains: 1; bounding box: 28×32×27 Å

CATH classification: 1.10.8.840

Foldseek 3Di:
DQLVVLLCLLQVLCVLLCLVDPDHDDPVSNCQQVVLSVLLVVQDDSVLSNVLSVCSPPDRHNVSSLVSVLVSVVVCCVVVSDPDPPRDSSND

B-factor: mean 17.31, std 11.16, range [6.36, 66.86]

Organism: Chaetomium thermophilum (strain DSM 1495 / CBS 144.50 / IMI 039719) (NCBI:txid759272)

Secondary structure (DSSP, 8-state):
-HHHHHHHHHHHHHHHTGGGSSSSPPHHHHHHHHHHHHHHHHH--HHHHHHHHHHHTT---HHHHHHHHHHHHHHHHHTTSS-GGG--GGG-

InterPro domains:
  IPR001623 DnaJ domain [PF00226] (102-169)
  IPR001623 DnaJ domain [PS50076] (102-172)
  IPR001623 DnaJ domain [SM00271] (101-164)
  IPR001623 DnaJ domain [cd06257] (102-161)
  IPR032003 Ribosome-associated complex head domain [PF16717] (347-442)
  IPR036869 Chaperone J-domain superfamily [G3DSA:1.10.287.110] (91-189)
  IPR036869 Chaperone J-domain superfamily [SSF46565] (29-168)
  IPR042569 Ribosome-associated complex head domain superfamily [G3DSA:1.10.8.840] (344-446)
  IPR044634 J-protein Zuotin/DnaJC2 [PTHR43999] (35-422)
  IPR054076 Zuotin-like, zuotin homology domain [PF21884] (189-293)
  IPR058871 Zuotin, N-terminal domain [PF26185] (39-81)

GO terms:
  GO:0005515 protein binding (F, IPI)